Protein AF-K0ZVB3-F1 (afdb_monomer_lite)

Foldseek 3Di:
DDPVVLVVLVVVLVVVVVVLVVVLVVLVVVLVVLVVVLVVVLVVLCVVCVVPDCVVCVVVNVVSVVVNVVSVVVSVVSNVVSVVVNVVSVVVSVVVVVVVVD

Structure (mmCIF, N/CA/C/O backbone):
data_AF-K0ZVB3-F1
#
_entry.id   AF-K0ZVB3-F1
#
loop_
_atom_site.group_PDB
_atom_site.id
_atom_site.type_symbol
_atom_site.label_atom_id
_atom_site.label_alt_id
_atom_site.label_comp_id
_atom_site.label_asym_id
_atom_site.label_entity_id
_atom_site.label_seq_id
_atom_site.pdbx_PDB_ins_code
_atom_site.Cartn_x
_atom_site.Cartn_y
_atom_site.Cartn_z
_atom_site.occupancy
_atom_site.B_iso_or_equiv
_atom_site.auth_seq_id
_atom_site.auth_comp_id
_atom_site.auth_asym_id
_atom_site.auth_atom_id
_atom_site.pdbx_PDB_model_num
ATOM 1 N N . MET A 1 1 ? -20.282 -1.879 31.668 1.00 76.81 1 MET A N 1
ATOM 2 C CA . MET A 1 1 ? -20.400 -2.858 30.554 1.00 76.81 1 MET A CA 1
ATOM 3 C C . MET A 1 1 ? -20.395 -4.294 31.091 1.00 76.81 1 MET A C 1
ATOM 5 O O . MET A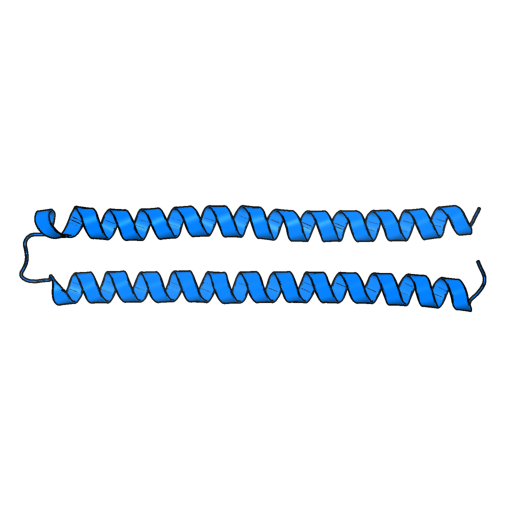 1 1 ? -19.672 -4.542 32.048 1.00 76.81 1 MET A O 1
ATOM 9 N N . ASP A 1 2 ? -21.158 -5.232 30.510 1.00 86.50 2 ASP A N 1
ATOM 10 C CA . ASP A 1 2 ? -21.022 -6.666 30.843 1.00 86.50 2 ASP A CA 1
ATOM 11 C C . ASP A 1 2 ? -19.695 -7.232 30.299 1.00 86.50 2 ASP A C 1
ATOM 13 O O . ASP A 1 2 ? -19.236 -6.840 29.223 1.00 86.50 2 ASP A O 1
ATOM 17 N N . LYS A 1 3 ? -19.091 -8.189 31.012 1.00 88.75 3 LYS A N 1
ATOM 18 C CA . LYS A 1 3 ? -17.799 -8.802 30.660 1.00 88.75 3 LYS A CA 1
ATOM 19 C C . LYS A 1 3 ? -17.807 -9.382 29.244 1.00 88.75 3 LYS A C 1
ATOM 21 O O . LYS A 1 3 ? -16.814 -9.291 28.527 1.00 88.75 3 LYS A O 1
ATOM 26 N N . LYS A 1 4 ? -18.935 -9.958 28.821 1.00 92.50 4 LYS A N 1
ATOM 27 C CA . LYS A 1 4 ? -19.082 -10.535 27.480 1.00 92.50 4 LYS A CA 1
ATOM 28 C C . LYS A 1 4 ? -19.105 -9.470 26.385 1.00 92.50 4 LYS A C 1
ATOM 30 O O . LYS A 1 4 ? -18.626 -9.723 25.284 1.00 92.50 4 LYS A O 1
ATOM 35 N N . GLU A 1 5 ? -19.675 -8.301 26.658 1.00 90.31 5 GLU A N 1
ATOM 36 C CA . GLU A 1 5 ? -19.675 -7.191 25.703 1.00 90.31 5 GLU A CA 1
ATOM 37 C C . GLU A 1 5 ? -18.297 -6.552 25.571 1.00 90.31 5 GLU A C 1
ATOM 39 O O . GLU A 1 5 ? -17.908 -6.206 24.458 1.00 90.31 5 GLU A O 1
ATOM 44 N N . LEU A 1 6 ? -17.562 -6.439 26.682 1.00 91.31 6 LEU A N 1
ATOM 45 C CA . LEU A 1 6 ? -16.198 -5.914 26.673 1.00 91.31 6 LEU A CA 1
ATOM 46 C C . LEU A 1 6 ? -15.282 -6.811 25.845 1.00 91.31 6 LEU A C 1
ATOM 48 O O . LEU A 1 6 ? -14.622 -6.326 24.933 1.00 91.31 6 LEU A O 1
ATOM 52 N N . GLN A 1 7 ? -15.351 -8.125 26.074 1.00 94.25 7 GLN A N 1
ATOM 53 C CA . GLN A 1 7 ? -14.573 -9.090 25.302 1.00 94.25 7 GLN A CA 1
ATOM 54 C C . GLN A 1 7 ? -14.863 -8.992 23.800 1.00 94.25 7 GLN A C 1
ATOM 56 O O . GLN A 1 7 ? -13.943 -8.969 22.995 1.00 94.25 7 GLN A O 1
ATOM 61 N N . LYS A 1 8 ? -16.139 -8.880 23.400 1.00 95.06 8 LYS A N 1
ATOM 62 C CA . LYS A 1 8 ? -16.494 -8.727 21.978 1.00 95.06 8 LYS A CA 1
ATOM 63 C C . LYS A 1 8 ? -15.915 -7.455 21.365 1.00 95.06 8 LYS A C 1
ATOM 65 O O . LYS A 1 8 ? -15.510 -7.478 20.206 1.00 95.06 8 LYS A O 1
ATOM 70 N N . LEU A 1 9 ? -15.918 -6.356 22.118 1.00 95.06 9 LEU A N 1
ATOM 71 C CA . LEU A 1 9 ? -15.371 -5.084 21.663 1.00 95.06 9 LEU A CA 1
ATOM 72 C C . LEU A 1 9 ? -13.851 -5.177 21.469 1.00 95.06 9 LEU A C 1
ATOM 74 O O . LEU A 1 9 ? -13.342 -4.727 20.446 1.00 95.06 9 LEU A O 1
ATOM 78 N N . GLU A 1 10 ? -13.146 -5.792 22.419 1.00 95.75 10 GLU A N 1
ATOM 79 C CA . GLU A 1 10 ? -11.705 -6.055 22.333 1.00 95.75 10 GLU A CA 1
ATOM 80 C C . GLU A 1 10 ? -11.365 -7.002 21.176 1.00 95.75 10 GLU A C 1
ATOM 82 O O . GLU A 1 10 ? -10.431 -6.746 20.417 1.00 95.75 10 GLU A O 1
ATOM 87 N N . ASP A 1 11 ? -12.139 -8.071 20.988 1.00 97.69 11 ASP A N 1
ATOM 88 C CA . ASP A 1 11 ? -11.934 -9.033 19.904 1.00 97.69 11 ASP A CA 1
ATOM 89 C C . ASP A 1 11 ? -12.112 -8.379 18.524 1.00 97.69 11 ASP A C 1
ATOM 91 O O . ASP A 1 11 ? -11.314 -8.623 17.613 1.00 97.69 11 ASP A O 1
ATOM 95 N N . GLU A 1 12 ? -13.138 -7.534 18.364 1.00 97.31 12 GLU A N 1
ATOM 96 C CA . GLU A 1 12 ? -13.374 -6.766 17.136 1.00 97.31 12 GLU A CA 1
ATOM 97 C C . GLU A 1 12 ? -12.227 -5.786 16.868 1.00 97.31 12 GLU A C 1
ATOM 99 O O . GLU A 1 12 ? -11.707 -5.742 15.752 1.00 97.31 12 GLU A O 1
ATOM 104 N N . HIS A 1 13 ? -11.807 -5.041 17.892 1.00 97.81 13 HIS A N 1
ATOM 105 C CA . HIS A 1 13 ? -10.707 -4.089 17.800 1.00 97.81 13 HIS A CA 1
ATOM 106 C C . HIS A 1 13 ? -9.399 -4.776 17.382 1.00 97.81 13 HIS A C 1
ATOM 108 O O . HIS A 1 13 ? -8.787 -4.421 16.375 1.00 97.81 13 HIS A O 1
ATOM 114 N N . ASN A 1 14 ? -9.031 -5.849 18.085 1.00 98.12 14 ASN A N 1
ATOM 115 C CA . ASN A 1 14 ? -7.837 -6.637 17.790 1.00 98.12 14 ASN A CA 1
ATOM 116 C C . ASN A 1 14 ? -7.882 -7.255 16.391 1.00 98.12 14 ASN A C 1
ATOM 118 O O . ASN A 1 14 ? -6.856 -7.367 15.723 1.00 98.12 14 ASN A O 1
ATOM 122 N N . ARG A 1 15 ? -9.065 -7.677 15.928 1.00 98.31 15 ARG A N 1
ATOM 123 C CA . ARG A 1 15 ? -9.229 -8.165 14.557 1.00 98.31 15 ARG A CA 1
ATOM 124 C C . ARG A 1 15 ? -8.923 -7.065 13.542 1.00 98.31 15 ARG A C 1
ATOM 126 O O . ARG A 1 15 ? -8.137 -7.318 12.639 1.00 98.31 15 ARG A O 1
ATOM 133 N N . LYS A 1 16 ? -9.489 -5.869 13.706 1.00 98.19 16 LYS A N 1
ATOM 134 C CA . LYS A 1 16 ? -9.246 -4.749 12.785 1.00 98.19 16 LYS A CA 1
ATOM 135 C C . LYS A 1 16 ? -7.786 -4.314 12.769 1.00 98.19 16 LYS A C 1
ATOM 137 O O . LYS A 1 16 ? -7.257 -4.052 11.697 1.00 98.19 16 LYS A O 1
ATOM 142 N N . LEU A 1 17 ? -7.123 -4.284 13.928 1.00 98.31 17 LEU A N 1
ATOM 143 C CA . LEU A 1 17 ? -5.693 -3.977 13.991 1.00 98.31 17 LEU A CA 1
ATOM 144 C C . LEU A 1 17 ? -4.853 -4.997 13.215 1.00 98.31 17 LEU A C 1
ATOM 146 O O . LEU A 1 17 ? -3.991 -4.590 12.444 1.00 98.31 17 LEU A O 1
ATOM 150 N N . ARG A 1 18 ? -5.153 -6.297 13.342 1.00 98.25 18 ARG A N 1
ATOM 151 C CA . ARG A 1 18 ? -4.484 -7.347 12.552 1.00 98.25 18 ARG A CA 1
ATOM 152 C C . ARG A 1 18 ? -4.749 -7.222 11.054 1.00 98.25 18 ARG A C 1
ATOM 154 O O . ARG A 1 18 ? -3.854 -7.479 10.258 1.00 98.25 18 ARG A O 1
ATOM 161 N N . ASP A 1 19 ? -5.967 -6.857 10.663 1.00 98.31 19 ASP A N 1
ATOM 162 C CA . ASP A 1 19 ? -6.305 -6.659 9.251 1.00 98.31 19 ASP A CA 1
ATOM 163 C C . ASP A 1 19 ? -5.529 -5.457 8.667 1.00 98.31 19 ASP A C 1
ATOM 165 O O . ASP A 1 19 ? -5.020 -5.540 7.552 1.00 98.31 19 ASP A O 1
ATOM 169 N N . LEU A 1 20 ? -5.360 -4.374 9.440 1.00 98.25 20 LEU A N 1
ATOM 170 C CA . LEU A 1 20 ? -4.541 -3.216 9.054 1.00 98.25 20 LEU A CA 1
ATOM 171 C C . LEU A 1 20 ? -3.037 -3.525 9.022 1.00 98.25 20 LEU A C 1
ATOM 173 O O . LEU A 1 20 ? -2.339 -3.018 8.155 1.00 98.25 20 LEU A O 1
ATOM 177 N N . GLU A 1 21 ? -2.533 -4.329 9.958 1.00 98.00 21 GLU A N 1
ATOM 178 C CA . GLU A 1 21 ? -1.135 -4.786 9.978 1.00 98.00 21 GLU A CA 1
ATOM 179 C C . GLU A 1 21 ? -0.804 -5.640 8.749 1.00 98.00 21 GLU A C 1
ATOM 181 O O . GLU A 1 21 ? 0.219 -5.432 8.106 1.00 98.00 21 GLU A O 1
ATOM 186 N N . ARG A 1 22 ? -1.702 -6.557 8.368 1.00 98.12 22 ARG A N 1
ATOM 187 C CA . ARG A 1 22 ? -1.548 -7.335 7.130 1.00 98.12 22 ARG A CA 1
ATOM 188 C C . ARG A 1 22 ? -1.532 -6.445 5.898 1.00 98.12 22 ARG A C 1
ATOM 190 O O . ARG A 1 22 ? -0.695 -6.641 5.034 1.00 98.12 22 ARG A O 1
ATOM 197 N N . LEU A 1 23 ? -2.427 -5.460 5.840 1.00 97.69 23 LEU A N 1
ATOM 198 C CA . LEU A 1 23 ? -2.470 -4.522 4.723 1.00 97.69 23 LEU A CA 1
ATOM 199 C C . LEU A 1 23 ? -1.183 -3.688 4.614 1.00 97.69 23 LEU A C 1
ATOM 201 O O . LEU A 1 23 ? -0.729 -3.440 3.505 1.00 97.69 23 LEU A O 1
ATOM 205 N N . GLU A 1 24 ? -0.600 -3.261 5.737 1.00 97.88 24 GLU A N 1
ATOM 206 C CA . GLU A 1 24 ? 0.716 -2.601 5.757 1.00 97.88 24 GLU A CA 1
ATOM 207 C C . GLU A 1 24 ? 1.808 -3.526 5.207 1.00 97.88 24 GLU A C 1
ATOM 209 O O . GLU A 1 24 ? 2.522 -3.135 4.290 1.00 97.88 24 GLU A O 1
ATOM 214 N N . MET A 1 25 ? 1.871 -4.772 5.684 1.00 97.88 25 MET A N 1
ATOM 215 C CA . MET A 1 25 ? 2.846 -5.758 5.207 1.00 97.88 25 MET A CA 1
ATOM 216 C C . MET A 1 25 ? 2.709 -6.036 3.702 1.00 97.88 25 MET A C 1
ATOM 218 O O . MET A 1 25 ? 3.707 -6.033 2.991 1.00 97.88 25 MET A O 1
ATOM 222 N N . ASP A 1 26 ? 1.482 -6.223 3.208 1.00 97.69 26 ASP A N 1
ATOM 223 C CA . ASP A 1 26 ? 1.220 -6.457 1.784 1.00 97.69 26 ASP A CA 1
ATOM 224 C C . ASP A 1 26 ? 1.655 -5.248 0.929 1.00 97.69 26 ASP A C 1
ATOM 226 O O . ASP A 1 26 ? 2.226 -5.417 -0.148 1.00 97.69 26 ASP A O 1
ATOM 230 N N . LEU A 1 27 ? 1.417 -4.019 1.410 1.00 97.44 27 LEU A N 1
ATOM 231 C CA . LEU A 1 27 ? 1.855 -2.796 0.728 1.00 97.44 27 LEU A CA 1
ATOM 232 C C . LEU A 1 27 ? 3.380 -2.682 0.677 1.00 97.44 27 LEU A C 1
ATOM 234 O O . LEU A 1 27 ? 3.914 -2.296 -0.362 1.00 97.44 27 LEU A O 1
ATOM 238 N N . ASP A 1 28 ? 4.066 -3.000 1.774 1.00 97.94 28 ASP A N 1
ATOM 239 C CA . ASP A 1 28 ? 5.528 -2.962 1.855 1.00 97.94 28 ASP A CA 1
ATOM 240 C C . ASP A 1 28 ? 6.164 -4.021 0.946 1.00 97.94 28 ASP A C 1
ATOM 242 O O . ASP A 1 28 ? 7.108 -3.728 0.203 1.00 97.94 28 ASP A O 1
ATOM 246 N N . ASP A 1 29 ? 5.618 -5.238 0.949 1.00 97.88 29 ASP A N 1
ATOM 247 C CA . ASP A 1 29 ? 6.077 -6.338 0.103 1.00 97.88 29 ASP A CA 1
ATOM 248 C C . ASP A 1 29 ? 5.935 -5.993 -1.385 1.00 97.88 29 ASP A C 1
ATOM 250 O O . ASP A 1 29 ? 6.898 -6.127 -2.154 1.00 97.88 29 ASP A O 1
ATOM 254 N N . ASP A 1 30 ? 4.763 -5.498 -1.793 1.00 96.44 30 ASP A N 1
ATOM 255 C CA . ASP A 1 30 ? 4.524 -5.040 -3.162 1.00 96.44 30 ASP A CA 1
ATOM 256 C C . ASP A 1 30 ? 5.459 -3.881 -3.527 1.00 96.44 30 ASP A C 1
ATOM 258 O O . ASP A 1 30 ? 6.037 -3.871 -4.620 1.00 96.44 30 ASP A O 1
ATOM 262 N N . PHE A 1 31 ? 5.671 -2.942 -2.600 1.00 97.56 31 PHE A N 1
ATOM 263 C CA . PHE A 1 31 ? 6.520 -1.781 -2.826 1.00 97.56 31 PHE A CA 1
ATOM 264 C C . PHE A 1 31 ? 7.975 -2.155 -3.095 1.00 97.56 31 PHE A C 1
ATOM 266 O O . PHE A 1 31 ? 8.590 -1.710 -4.075 1.00 97.56 31 PHE A O 1
ATOM 273 N N . HIS A 1 32 ? 8.529 -3.003 -2.232 1.00 96.62 32 HIS A N 1
ATOM 274 C CA . HIS A 1 32 ? 9.897 -3.478 -2.360 1.00 96.62 32 HIS A CA 1
ATOM 275 C C . HIS A 1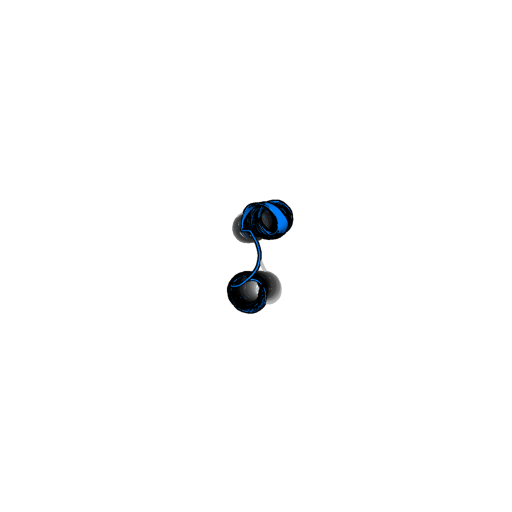 32 ? 10.076 -4.356 -3.591 1.00 96.62 32 HIS A C 1
ATOM 277 O O . HIS A 1 32 ? 11.098 -4.256 -4.278 1.00 96.62 32 HIS A O 1
ATOM 283 N N . LYS A 1 33 ? 9.084 -5.195 -3.906 1.00 97.19 33 LYS A N 1
ATOM 284 C CA . LYS A 1 33 ? 9.107 -6.014 -5.115 1.00 97.19 33 LYS A CA 1
ATOM 285 C C . LYS A 1 33 ? 9.127 -5.147 -6.371 1.00 97.19 33 LYS A C 1
ATOM 287 O O . LYS A 1 33 ? 10.004 -5.355 -7.205 1.00 97.19 33 LYS A O 1
ATOM 292 N N . PHE A 1 34 ? 8.218 -4.179 -6.481 1.00 96.38 34 PHE A N 1
ATOM 293 C CA . PHE A 1 34 ? 8.128 -3.292 -7.640 1.00 96.38 34 PHE A CA 1
ATOM 294 C C . PHE A 1 34 ? 9.410 -2.477 -7.836 1.00 96.38 34 PHE A C 1
ATOM 296 O O . PHE A 1 34 ? 9.930 -2.408 -8.950 1.00 96.38 34 PHE A O 1
ATOM 303 N N . SER A 1 35 ? 9.952 -1.909 -6.754 1.00 95.75 35 SER A N 1
ATOM 304 C CA . SER A 1 35 ? 11.186 -1.116 -6.817 1.00 95.75 35 SER A CA 1
ATOM 305 C C . SER A 1 35 ? 12.358 -1.963 -7.319 1.00 95.75 35 SER A C 1
ATOM 307 O O . SER A 1 35 ? 13.006 -1.606 -8.296 1.00 95.75 35 SER A O 1
ATOM 309 N N . ARG A 1 36 ? 12.552 -3.157 -6.744 1.00 96.75 36 ARG A N 1
ATOM 310 C CA . ARG A 1 36 ? 13.618 -4.079 -7.161 1.00 96.75 36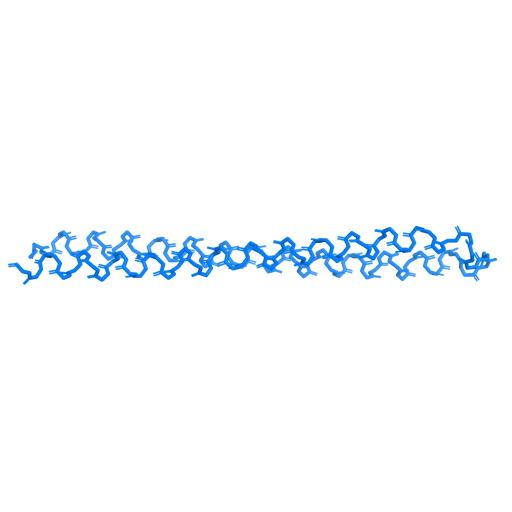 ARG A CA 1
ATOM 311 C C . ARG A 1 36 ? 13.462 -4.559 -8.606 1.00 96.75 36 ARG A C 1
ATOM 313 O O . ARG A 1 36 ? 14.448 -4.685 -9.323 1.00 96.75 36 ARG A O 1
ATOM 320 N N . GLU A 1 37 ? 12.244 -4.893 -9.030 1.00 96.50 37 GLU A N 1
ATOM 321 C CA . GLU A 1 37 ? 11.987 -5.321 -10.412 1.00 96.50 37 GLU A CA 1
ATOM 322 C C . GLU A 1 37 ? 12.249 -4.189 -11.412 1.00 96.50 37 GLU A C 1
ATOM 324 O O . GLU A 1 37 ? 12.773 -4.445 -12.496 1.00 96.50 37 GLU A O 1
ATOM 329 N N . THR A 1 38 ? 11.957 -2.946 -11.025 1.00 96.06 38 THR A N 1
ATOM 330 C CA . THR A 1 38 ? 12.256 -1.757 -11.830 1.00 96.06 38 THR A CA 1
ATOM 331 C C . THR A 1 38 ? 13.761 -1.515 -11.946 1.00 96.06 38 THR A C 1
ATOM 333 O O . THR A 1 38 ? 14.251 -1.312 -13.056 1.00 96.06 38 THR A O 1
ATOM 336 N N . ASP A 1 39 ? 14.509 -1.630 -10.846 1.00 94.50 39 ASP A N 1
ATOM 337 C CA . ASP A 1 39 ? 15.974 -1.514 -10.860 1.00 94.50 39 ASP A CA 1
ATOM 338 C C . ASP A 1 39 ? 16.605 -2.562 -11.789 1.00 94.50 39 ASP A C 1
ATOM 340 O O . ASP A 1 39 ? 17.397 -2.232 -12.673 1.00 94.50 39 ASP A O 1
ATOM 344 N N . HIS A 1 40 ? 16.185 -3.827 -11.668 1.00 95.56 40 HIS A N 1
ATOM 345 C CA . HIS A 1 40 ? 16.655 -4.894 -12.556 1.00 95.56 40 HIS A CA 1
ATOM 346 C C . HIS A 1 40 ? 16.318 -4.627 -14.029 1.00 95.56 40 HIS A C 1
ATOM 348 O O . HIS A 1 40 ? 17.113 -4.948 -14.915 1.00 95.56 40 HIS A O 1
ATOM 354 N N . LEU A 1 41 ? 15.141 -4.061 -14.315 1.00 94.69 41 LEU A N 1
ATOM 355 C CA . LEU A 1 41 ? 14.748 -3.703 -15.675 1.00 94.69 41 LEU A CA 1
ATOM 356 C C . LEU A 1 41 ? 15.659 -2.609 -16.245 1.00 94.69 41 LEU A C 1
ATOM 358 O O . LEU A 1 41 ? 16.112 -2.730 -17.384 1.00 94.69 41 LEU A O 1
ATOM 362 N N . LEU A 1 42 ? 15.954 -1.569 -15.462 1.00 92.88 42 LEU A N 1
ATOM 363 C CA . LEU A 1 42 ? 16.848 -0.481 -15.864 1.00 92.88 42 LEU A CA 1
ATOM 364 C C . LEU A 1 42 ? 18.278 -0.979 -16.115 1.00 92.88 42 LEU A C 1
ATOM 366 O O . LEU A 1 42 ? 18.900 -0.593 -17.110 1.00 92.88 42 LEU A O 1
ATOM 370 N N . GLU A 1 43 ? 18.783 -1.882 -15.275 1.00 91.69 43 GLU A N 1
ATOM 371 C CA . GLU A 1 43 ? 20.079 -2.537 -15.483 1.00 91.69 43 GLU A CA 1
ATOM 372 C C . GLU A 1 43 ? 20.095 -3.377 -16.768 1.00 91.69 43 GLU A C 1
ATOM 374 O O . GLU A 1 43 ? 21.014 -3.260 -17.585 1.00 91.69 43 GLU A O 1
ATOM 379 N N . ALA A 1 44 ? 19.061 -4.197 -16.983 1.00 92.12 44 ALA A N 1
ATOM 380 C CA . ALA A 1 44 ? 18.944 -5.043 -18.167 1.00 92.12 44 ALA A CA 1
ATOM 381 C C . ALA A 1 44 ? 18.855 -4.215 -19.457 1.00 92.12 44 ALA A C 1
ATOM 383 O O . ALA A 1 44 ? 19.515 -4.549 -20.443 1.00 92.12 44 ALA A O 1
ATOM 384 N N . LEU A 1 45 ? 18.089 -3.120 -19.444 1.00 90.38 45 LEU A N 1
ATOM 385 C CA . LEU A 1 45 ? 18.001 -2.180 -20.561 1.00 90.38 45 LEU A CA 1
ATOM 386 C C . LEU A 1 45 ? 19.350 -1.520 -20.832 1.00 90.38 45 LEU A C 1
ATOM 388 O O . LEU A 1 45 ? 19.822 -1.546 -21.966 1.00 90.38 45 LEU A O 1
ATOM 392 N N . SER A 1 46 ? 20.011 -1.007 -19.794 1.00 87.31 46 SER A N 1
ATOM 393 C CA . SER A 1 46 ? 21.337 -0.393 -19.915 1.00 87.31 46 SER A CA 1
ATOM 394 C C . SER A 1 46 ? 22.357 -1.358 -20.527 1.00 87.31 46 SER A C 1
ATOM 396 O O . SER A 1 46 ? 23.146 -0.971 -21.388 1.00 87.31 46 SER A O 1
ATOM 398 N N . TYR A 1 47 ? 22.314 -2.635 -20.135 1.00 90.38 47 TYR A N 1
ATOM 399 C CA . TYR A 1 47 ? 23.180 -3.668 -20.697 1.00 90.38 47 TYR A CA 1
ATOM 400 C C . TYR A 1 47 ? 22.835 -4.011 -22.152 1.00 90.38 47 TYR A C 1
ATOM 402 O O . TYR A 1 47 ? 23.732 -4.068 -22.997 1.00 90.38 47 TYR A O 1
ATOM 410 N N . ALA A 1 48 ? 21.556 -4.250 -22.454 1.00 90.56 48 ALA A N 1
ATOM 411 C CA . ALA A 1 48 ? 21.094 -4.613 -23.796 1.00 90.56 48 ALA A CA 1
ATOM 412 C C . ALA A 1 48 ? 21.378 -3.506 -24.819 1.00 90.56 48 ALA A C 1
ATOM 414 O O . ALA A 1 48 ? 21.663 -3.777 -25.984 1.00 90.56 48 ALA A O 1
ATOM 415 N N . CYS A 1 49 ? 21.349 -2.262 -24.356 1.00 89.75 49 CYS A N 1
ATOM 416 C CA . CYS A 1 49 ? 21.529 -1.073 -25.162 1.00 89.75 49 CYS A CA 1
ATOM 417 C C . CYS A 1 49 ? 22.938 -0.465 -25.086 1.00 89.75 49 CYS A C 1
ATOM 419 O O . CYS A 1 49 ? 23.148 0.638 -25.584 1.00 89.75 49 CYS A O 1
ATOM 421 N N . ARG A 1 50 ? 23.920 -1.164 -24.506 1.00 87.12 50 ARG A N 1
ATOM 422 C CA . ARG A 1 50 ? 25.288 -0.643 -24.305 1.00 87.12 50 ARG A CA 1
ATOM 423 C C . ARG A 1 50 ? 25.986 -0.144 -25.580 1.00 87.12 50 ARG A C 1
ATOM 425 O O . ARG A 1 50 ? 26.864 0.705 -25.500 1.00 87.12 50 ARG A O 1
ATOM 432 N N . ASP A 1 51 ? 25.611 -0.705 -26.730 1.00 91.38 51 ASP A N 1
ATOM 433 C CA . ASP A 1 51 ? 26.192 -0.405 -28.045 1.00 91.38 51 ASP A CA 1
ATOM 434 C C . ASP A 1 51 ? 25.342 0.611 -28.840 1.00 91.38 51 ASP A C 1
ATOM 436 O O . ASP A 1 51 ? 25.670 0.967 -29.970 1.00 91.38 51 ASP A O 1
ATOM 440 N N . SER A 1 52 ? 24.227 1.065 -28.264 1.00 84.69 52 SER A N 1
ATOM 441 C CA . SER A 1 52 ? 23.309 2.050 -28.840 1.00 84.69 52 SER A CA 1
ATOM 442 C C . SER A 1 52 ? 23.598 3.454 -28.300 1.00 84.69 52 SER A C 1
ATOM 444 O O . SER A 1 52 ? 24.207 3.626 -27.243 1.00 84.69 52 SER A O 1
ATOM 446 N N . SER A 1 53 ? 23.153 4.488 -29.016 1.00 86.69 53 SER A N 1
ATOM 447 C CA . SER A 1 53 ? 23.312 5.865 -28.542 1.00 86.69 53 SER A CA 1
ATOM 448 C C . SER A 1 53 ? 22.402 6.113 -27.343 1.00 86.69 53 SER A C 1
ATOM 450 O O . SER A 1 53 ? 21.194 5.926 -27.444 1.00 86.69 53 SER A O 1
ATOM 452 N N . PHE A 1 54 ? 22.945 6.621 -26.233 1.00 82.56 54 PHE A N 1
ATOM 453 C CA . PHE A 1 54 ? 22.149 6.962 -25.046 1.00 82.56 54 PHE A CA 1
ATOM 454 C C . PHE A 1 54 ? 20.929 7.841 -25.377 1.00 82.56 54 PHE A C 1
ATOM 456 O O . PHE A 1 54 ? 19.859 7.645 -24.808 1.00 82.56 54 PHE A O 1
ATOM 463 N N . ALA A 1 55 ? 21.054 8.751 -26.351 1.00 87.19 55 ALA A N 1
ATOM 464 C CA . ALA A 1 55 ? 19.964 9.625 -26.786 1.00 87.19 55 ALA A CA 1
ATOM 465 C C . ALA A 1 55 ? 18.739 8.867 -27.339 1.00 87.19 55 ALA A C 1
ATOM 467 O O . ALA A 1 55 ? 17.627 9.382 -27.275 1.00 87.19 55 ALA A O 1
ATOM 468 N N . GLU A 1 56 ? 18.922 7.656 -27.870 1.00 87.81 56 GLU A N 1
ATOM 469 C CA . GLU A 1 56 ? 17.833 6.836 -28.418 1.00 87.81 56 GLU A CA 1
ATOM 470 C C . GLU A 1 56 ? 17.041 6.113 -27.321 1.00 87.81 56 GLU A C 1
ATOM 472 O O . GLU A 1 56 ? 15.856 5.837 -27.496 1.00 87.81 56 GLU A O 1
ATOM 477 N N . ILE A 1 57 ? 17.676 5.823 -26.181 1.00 87.69 57 ILE A N 1
ATOM 478 C CA . ILE A 1 57 ? 17.087 5.013 -25.097 1.00 87.69 57 ILE A CA 1
ATOM 479 C C . ILE A 1 57 ? 16.629 5.867 -23.920 1.00 87.69 57 ILE A C 1
ATOM 481 O O . ILE A 1 57 ? 15.719 5.479 -23.188 1.00 87.69 57 ILE A O 1
ATOM 485 N N . GLN A 1 58 ? 17.216 7.053 -23.772 1.00 90.19 58 GLN A N 1
ATOM 486 C CA . GLN A 1 58 ? 16.903 8.016 -22.725 1.00 90.19 58 GLN A CA 1
ATOM 487 C C . GLN A 1 58 ? 15.390 8.247 -22.515 1.00 90.19 58 GLN A C 1
ATOM 489 O O . GLN A 1 58 ? 14.976 8.240 -21.356 1.00 90.19 58 GLN A O 1
ATOM 494 N N . PRO A 1 59 ? 14.536 8.395 -23.554 1.00 92.25 59 PRO A N 1
ATOM 495 C CA . PRO A 1 59 ? 13.099 8.590 -23.339 1.00 92.25 59 PRO A CA 1
ATOM 496 C C . PRO A 1 59 ? 12.428 7.433 -22.586 1.00 92.25 59 PRO A C 1
ATOM 498 O O . PRO A 1 59 ? 11.577 7.673 -21.735 1.00 92.25 59 PRO A O 1
ATOM 501 N N . TYR A 1 60 ? 12.836 6.192 -22.861 1.00 90.25 60 TYR A N 1
ATOM 502 C CA . TYR A 1 60 ? 12.275 5.001 -22.220 1.00 90.25 60 TYR A CA 1
ATOM 503 C C . TYR A 1 60 ? 12.774 4.835 -20.784 1.00 90.25 60 TYR A C 1
ATOM 505 O O . TYR A 1 60 ? 12.004 4.448 -19.910 1.00 90.25 60 TYR A O 1
ATOM 513 N N . ILE A 1 61 ? 14.044 5.171 -20.522 1.00 91.44 61 ILE A N 1
ATOM 514 C CA . ILE A 1 61 ? 14.587 5.208 -19.155 1.00 91.44 61 ILE A CA 1
ATOM 515 C C . ILE A 1 61 ? 13.791 6.208 -18.313 1.00 91.44 61 ILE A C 1
ATOM 517 O O . ILE A 1 61 ? 13.298 5.847 -17.249 1.00 91.44 61 ILE A O 1
ATOM 521 N N . PHE A 1 62 ? 13.572 7.421 -18.830 1.00 93.44 62 PHE A N 1
ATOM 522 C CA . PHE A 1 62 ? 12.782 8.433 -18.130 1.00 93.44 62 PHE A CA 1
ATOM 523 C C . PHE A 1 62 ? 11.331 8.010 -17.902 1.00 93.44 62 PHE A C 1
ATOM 525 O O . PHE A 1 62 ? 10.757 8.334 -16.868 1.00 93.44 62 PHE A O 1
ATOM 532 N N . GLU A 1 63 ? 10.706 7.297 -18.838 1.00 94.69 63 GLU A N 1
ATOM 533 C CA . GLU A 1 63 ? 9.356 6.766 -18.629 1.00 94.69 63 GLU A CA 1
ATOM 534 C C . GLU A 1 63 ? 9.314 5.758 -17.469 1.00 94.69 63 GLU A C 1
ATOM 536 O O . GLU A 1 63 ? 8.413 5.818 -16.631 1.00 94.69 63 GLU A O 1
ATOM 541 N N . ILE A 1 64 ? 10.308 4.872 -17.380 1.00 95.00 64 ILE A N 1
ATOM 542 C CA . ILE A 1 64 ? 10.420 3.890 -16.296 1.00 95.00 64 ILE A CA 1
ATOM 543 C C . ILE A 1 64 ? 10.665 4.583 -14.950 1.00 95.00 64 ILE A C 1
ATOM 545 O O . ILE A 1 64 ? 9.977 4.274 -13.978 1.00 95.00 64 ILE A O 1
ATOM 549 N N . GLU A 1 65 ? 11.582 5.550 -14.898 1.00 94.00 65 GLU A N 1
ATOM 550 C CA . GLU A 1 65 ? 11.865 6.336 -13.689 1.00 94.00 65 GLU A CA 1
ATOM 551 C C . GLU A 1 65 ? 10.630 7.126 -13.226 1.00 94.00 65 GLU A C 1
ATOM 553 O O . GLU A 1 65 ? 10.252 7.058 -12.058 1.00 94.00 65 GLU A O 1
ATOM 558 N N . ASN A 1 66 ? 9.916 7.784 -14.146 1.00 96.38 66 ASN A N 1
ATOM 559 C CA . ASN A 1 66 ? 8.669 8.485 -13.823 1.00 96.38 66 ASN A CA 1
ATOM 560 C C . ASN A 1 66 ? 7.598 7.532 -13.270 1.00 96.38 66 ASN A C 1
ATOM 562 O O . ASN A 1 66 ? 6.844 7.891 -12.364 1.00 96.38 66 ASN A O 1
ATOM 566 N N . ASN A 1 67 ? 7.499 6.317 -13.812 1.00 95.56 67 ASN A N 1
ATOM 567 C CA . ASN A 1 67 ? 6.567 5.311 -13.307 1.00 95.56 67 ASN A CA 1
ATOM 568 C C . ASN A 1 67 ? 6.941 4.845 -11.895 1.00 95.56 67 ASN A C 1
ATOM 570 O O . ASN A 1 67 ? 6.044 4.672 -11.066 1.00 95.56 67 ASN A O 1
ATOM 574 N N . LEU A 1 68 ? 8.236 4.692 -11.607 1.00 96.19 68 LEU A N 1
ATOM 575 C CA . LEU A 1 68 ? 8.731 4.380 -10.268 1.00 96.19 68 LEU A CA 1
ATOM 576 C C . LEU A 1 68 ? 8.375 5.480 -9.267 1.00 96.19 68 LEU A C 1
ATOM 578 O O . LEU A 1 68 ? 7.780 5.187 -8.230 1.00 96.19 68 LEU A O 1
ATOM 582 N N . ASP A 1 69 ? 8.631 6.736 -9.623 1.00 96.81 69 ASP A N 1
ATOM 583 C CA . ASP A 1 69 ? 8.299 7.891 -8.788 1.00 96.81 69 ASP A CA 1
ATOM 584 C C . ASP A 1 69 ? 6.791 7.977 -8.514 1.00 96.81 69 ASP A C 1
ATOM 586 O O . ASP A 1 69 ? 6.362 8.149 -7.369 1.00 96.81 69 ASP A O 1
ATOM 590 N N . ASN A 1 70 ? 5.959 7.799 -9.545 1.00 96.94 70 ASN A N 1
ATOM 591 C CA . ASN A 1 70 ? 4.502 7.776 -9.397 1.00 96.94 70 ASN A CA 1
ATOM 592 C C . ASN A 1 70 ? 4.044 6.663 -8.450 1.00 96.94 70 ASN A C 1
ATOM 594 O O . ASN A 1 70 ? 3.167 6.872 -7.604 1.00 96.94 70 ASN A O 1
ATOM 598 N N . TYR A 1 71 ? 4.638 5.479 -8.575 1.00 96.88 71 TYR A N 1
ATOM 599 C CA . TYR A 1 71 ? 4.328 4.353 -7.711 1.00 96.88 71 TYR A CA 1
ATOM 600 C C . TYR A 1 71 ? 4.781 4.601 -6.261 1.00 96.88 71 TYR A C 1
ATOM 602 O O . TYR A 1 71 ? 4.031 4.299 -5.331 1.00 96.88 71 TYR A O 1
ATOM 610 N N . HIS A 1 72 ? 5.934 5.243 -6.045 1.00 97.31 72 HIS A N 1
ATOM 611 C CA . HIS A 1 72 ? 6.391 5.665 -4.714 1.00 97.31 72 HIS A CA 1
ATOM 612 C C . HIS A 1 72 ? 5.426 6.653 -4.055 1.00 97.31 72 HIS A C 1
ATOM 614 O O . HIS A 1 72 ? 5.091 6.492 -2.879 1.00 97.31 72 HIS A O 1
ATOM 620 N N . GLN A 1 73 ? 4.917 7.637 -4.803 1.00 97.81 73 GLN A N 1
ATOM 621 C CA . GLN A 1 73 ? 3.902 8.563 -4.287 1.00 97.81 73 GLN A CA 1
ATOM 622 C C . GLN A 1 73 ? 2.594 7.842 -3.938 1.00 97.81 73 GLN A C 1
ATOM 624 O O . GLN A 1 73 ? 1.986 8.119 -2.900 1.00 97.81 73 GLN A O 1
ATOM 629 N N . LEU A 1 74 ? 2.169 6.889 -4.773 1.00 97.06 74 LEU A N 1
ATOM 630 C CA . LEU A 1 74 ? 0.976 6.089 -4.509 1.00 97.06 74 LEU A CA 1
ATOM 631 C C . LEU A 1 74 ? 1.133 5.241 -3.241 1.00 97.06 74 LEU A C 1
ATOM 633 O O . LEU A 1 74 ? 0.218 5.220 -2.416 1.00 97.06 74 LEU A O 1
ATOM 637 N N . TYR A 1 75 ? 2.273 4.566 -3.073 1.00 97.94 75 TYR A N 1
ATOM 638 C CA . TYR A 1 75 ? 2.589 3.814 -1.859 1.00 97.94 75 TYR A CA 1
ATOM 639 C C . TYR A 1 75 ? 2.543 4.725 -0.633 1.00 97.94 75 TYR A C 1
ATOM 641 O O . TYR A 1 75 ? 1.814 4.422 0.310 1.00 97.94 75 TYR A O 1
ATOM 649 N N . LYS A 1 76 ? 3.210 5.887 -0.685 1.00 97.88 76 LYS A N 1
ATOM 650 C CA . LYS A 1 76 ? 3.222 6.862 0.412 1.00 97.88 76 LYS A CA 1
ATOM 651 C C . LYS A 1 76 ? 1.809 7.277 0.835 1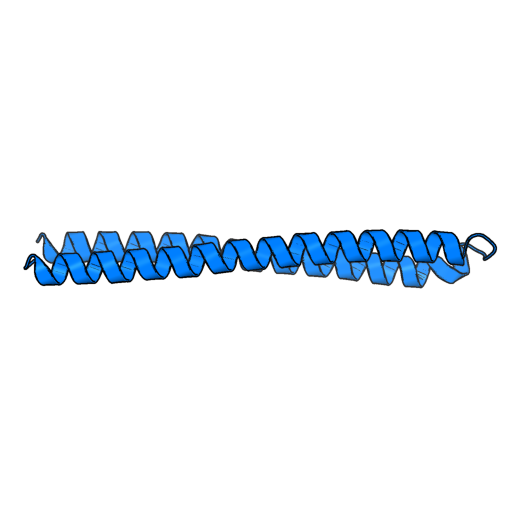.00 97.88 76 LYS A C 1
ATOM 653 O O . LYS A 1 76 ? 1.480 7.245 2.017 1.00 97.88 76 LYS A O 1
ATOM 658 N N . SER A 1 77 ? 0.947 7.598 -0.127 1.00 98.06 77 SER A N 1
ATOM 659 C CA . SER A 1 77 ? -0.449 7.933 0.169 1.00 98.06 77 SER A CA 1
ATOM 660 C C . SER A 1 77 ? -1.213 6.753 0.783 1.00 98.06 77 SER A C 1
ATOM 662 O O . SER A 1 77 ? -2.008 6.930 1.705 1.00 98.06 77 SER A O 1
ATOM 664 N N . ARG A 1 78 ? -0.984 5.527 0.297 1.00 97.56 78 ARG A N 1
ATOM 665 C CA . ARG A 1 78 ? -1.662 4.331 0.816 1.00 97.56 78 ARG A CA 1
ATOM 666 C C . ARG A 1 78 ? -1.226 3.982 2.233 1.00 97.56 78 ARG A C 1
ATOM 668 O O . ARG A 1 78 ? -2.099 3.688 3.046 1.00 97.56 78 ARG A O 1
ATOM 675 N N . ILE A 1 79 ? 0.067 4.044 2.542 1.00 98.12 79 ILE A N 1
ATOM 676 C CA . ILE A 1 79 ? 0.547 3.768 3.899 1.00 98.12 79 ILE A CA 1
ATOM 677 C C . ILE A 1 79 ? 0.050 4.832 4.885 1.00 98.12 79 ILE A C 1
ATOM 679 O O . ILE A 1 79 ? -0.422 4.484 5.965 1.00 98.12 79 ILE A O 1
ATOM 683 N N . GLU A 1 80 ? 0.017 6.109 4.488 1.00 98.25 80 GLU A N 1
ATOM 684 C CA . GLU A 1 80 ? -0.585 7.184 5.292 1.00 98.25 80 GLU A CA 1
ATOM 685 C C . GLU A 1 80 ? -2.059 6.889 5.624 1.00 98.25 80 GLU A C 1
ATOM 687 O O . GLU A 1 80 ? -2.460 6.994 6.785 1.00 98.25 80 GLU A O 1
ATOM 692 N N . ASN A 1 81 ? -2.846 6.408 4.653 1.00 98.12 81 ASN A N 1
ATOM 693 C CA . ASN A 1 81 ? -4.236 6.003 4.889 1.00 98.12 81 ASN A CA 1
ATOM 694 C C . ASN A 1 81 ? -4.358 4.841 5.893 1.00 98.12 81 ASN A C 1
ATOM 696 O O . ASN A 1 81 ? -5.285 4.825 6.706 1.00 98.12 81 ASN A O 1
ATOM 700 N N . VAL A 1 82 ? -3.444 3.862 5.860 1.00 98.25 82 VAL A N 1
ATOM 701 C CA . VAL A 1 82 ? -3.430 2.741 6.821 1.00 98.25 82 VAL A CA 1
ATOM 702 C C . VAL A 1 82 ? -3.113 3.238 8.231 1.00 98.25 82 VAL A C 1
ATOM 704 O O . VAL A 1 82 ? -3.785 2.849 9.193 1.00 98.25 82 VAL A O 1
ATOM 707 N N . LEU A 1 83 ? -2.132 4.134 8.360 1.00 97.75 83 LEU A N 1
ATOM 708 C CA . LEU A 1 83 ? -1.763 4.745 9.637 1.00 97.75 83 LEU A CA 1
ATOM 709 C C . LEU A 1 83 ? -2.913 5.578 10.217 1.00 97.75 83 LEU A C 1
ATOM 711 O O . LEU A 1 83 ? -3.213 5.471 11.410 1.00 97.75 83 LEU A O 1
ATOM 715 N N . GLU A 1 84 ? -3.601 6.358 9.384 1.00 98.38 84 GLU A N 1
ATOM 716 C CA . GLU A 1 84 ? -4.772 7.125 9.806 1.00 98.38 84 GLU A CA 1
ATOM 717 C C . GLU A 1 84 ? -5.938 6.213 10.210 1.00 98.38 84 GLU A C 1
ATOM 719 O O . GLU A 1 84 ? -6.546 6.415 11.266 1.00 98.38 84 GLU A O 1
ATOM 724 N N . ALA A 1 85 ? -6.209 5.150 9.448 1.00 98.31 85 ALA A N 1
ATOM 725 C CA . ALA A 1 85 ? -7.231 4.165 9.798 1.00 98.31 85 ALA A CA 1
ATOM 726 C C . ALA A 1 85 ? -6.943 3.492 11.151 1.00 98.31 85 ALA A C 1
ATOM 728 O O . ALA A 1 85 ? -7.850 3.340 11.974 1.00 98.31 85 ALA A O 1
ATOM 729 N N . ARG A 1 86 ? -5.677 3.149 11.423 1.00 98.06 86 ARG A N 1
ATOM 730 C CA . ARG A 1 86 ? -5.230 2.610 12.717 1.00 98.06 86 ARG A CA 1
ATOM 731 C C . ARG A 1 86 ? -5.452 3.609 13.845 1.00 98.06 86 ARG A C 1
ATOM 733 O O . ARG A 1 86 ? -5.998 3.251 14.890 1.00 98.06 86 ARG A O 1
ATOM 740 N N . HIS A 1 87 ? -5.064 4.865 13.633 1.00 98.06 87 HIS A N 1
ATOM 741 C CA . HIS A 1 87 ? -5.282 5.929 14.607 1.00 98.06 87 HIS A CA 1
ATOM 742 C C . HIS A 1 87 ? -6.775 6.102 14.926 1.00 98.06 87 HIS A C 1
ATOM 744 O O . HIS A 1 87 ? -7.164 6.158 16.096 1.00 98.06 87 HIS A O 1
ATOM 750 N N . GLN A 1 88 ? -7.623 6.127 13.897 1.00 98.19 88 GLN A N 1
ATOM 751 C CA . GLN A 1 88 ? -9.062 6.290 14.055 1.00 98.19 88 GLN A CA 1
ATOM 752 C C . GLN A 1 88 ? -9.714 5.085 14.744 1.00 98.19 88 GLN A C 1
ATOM 754 O O . GLN A 1 88 ? -10.604 5.274 15.575 1.00 98.19 88 GLN A O 1
ATOM 759 N N . GLU A 1 89 ? -9.281 3.859 14.446 1.00 98.00 89 GLU A N 1
ATOM 760 C CA . GLU A 1 89 ? -9.762 2.656 15.130 1.00 98.00 89 GLU A CA 1
ATOM 761 C C . GLU A 1 89 ? -9.406 2.682 16.625 1.00 98.00 89 GLU A C 1
ATOM 763 O O . GLU A 1 89 ? -10.290 2.472 17.455 1.00 98.00 89 GLU A O 1
ATOM 768 N N . ASN A 1 90 ? -8.172 3.056 16.986 1.00 97.38 90 ASN A N 1
ATOM 769 C CA . ASN A 1 90 ? -7.765 3.229 18.387 1.00 97.38 90 ASN A CA 1
ATOM 770 C C . ASN A 1 90 ? -8.617 4.289 19.098 1.00 97.38 90 ASN A C 1
ATOM 772 O O . ASN A 1 90 ? -9.163 4.049 20.177 1.00 97.38 90 ASN A O 1
ATOM 776 N N . LYS A 1 91 ? -8.795 5.457 18.472 1.00 97.69 91 LYS A N 1
ATOM 777 C CA . LYS A 1 91 ? -9.628 6.538 19.015 1.00 97.69 91 LYS A CA 1
ATOM 778 C 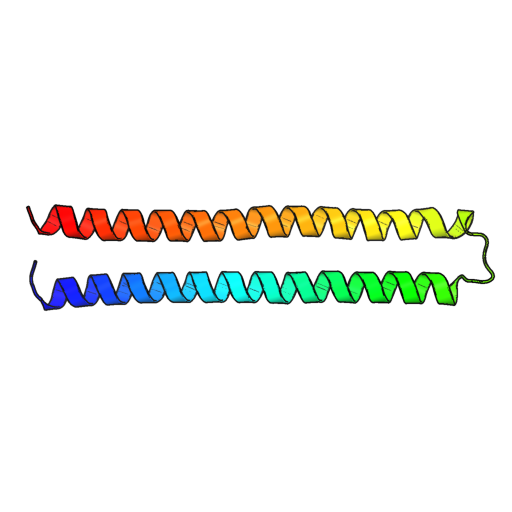C . LYS A 1 91 ? -11.079 6.094 19.219 1.00 97.69 91 LYS A C 1
ATOM 780 O O . LYS A 1 91 ? -11.678 6.378 20.255 1.00 97.69 91 LYS A O 1
ATOM 785 N N . ASN A 1 92 ? -11.645 5.381 18.247 1.00 96.44 92 ASN A N 1
ATOM 786 C CA . ASN A 1 92 ? -13.003 4.850 18.324 1.00 96.44 92 ASN A CA 1
ATOM 787 C C . ASN A 1 92 ? -13.152 3.812 19.440 1.00 96.44 92 ASN A C 1
ATOM 789 O O . ASN A 1 92 ? -14.169 3.819 20.134 1.00 96.44 92 ASN A O 1
ATOM 793 N N . PHE A 1 93 ? -12.168 2.929 19.604 1.00 96.50 93 PHE A N 1
ATOM 794 C CA . PHE A 1 93 ? -12.154 1.926 20.662 1.00 96.50 93 PHE A CA 1
ATOM 795 C C . PHE A 1 93 ? -12.133 2.581 22.047 1.00 96.50 93 PHE A C 1
ATOM 797 O O . PHE A 1 93 ? -13.012 2.298 22.861 1.00 96.50 93 PHE A O 1
ATOM 804 N N . HIS A 1 94 ? -11.226 3.534 22.284 1.00 95.00 94 HIS A N 1
ATOM 805 C CA . HIS A 1 94 ? -11.157 4.258 23.556 1.00 95.00 94 HIS A CA 1
ATOM 806 C C . HIS A 1 94 ? -12.435 5.040 23.861 1.00 95.00 94 HIS A C 1
ATOM 808 O O . HIS A 1 94 ? -12.962 4.924 24.964 1.00 95.00 94 HIS A O 1
ATOM 814 N N . ARG A 1 95 ? -13.007 5.742 22.874 1.00 95.25 95 ARG A N 1
ATOM 815 C CA . ARG A 1 95 ? -14.290 6.436 23.058 1.00 95.25 95 ARG A CA 1
ATOM 816 C C . ARG A 1 95 ? -15.404 5.470 23.478 1.00 95.25 95 ARG A C 1
ATOM 818 O O . ARG A 1 95 ? -16.146 5.761 24.407 1.00 95.25 95 ARG A O 1
ATOM 825 N N . LYS A 1 96 ? -15.508 4.301 22.833 1.00 93.38 96 LYS A N 1
ATOM 826 C CA . LYS A 1 96 ? -16.503 3.275 23.198 1.00 93.38 96 LYS A CA 1
ATOM 827 C C . LYS A 1 96 ? -16.275 2.712 24.606 1.00 93.38 96 LYS A C 1
ATOM 829 O O . LYS A 1 96 ? -17.242 2.317 25.253 1.00 93.38 96 LYS A O 1
ATOM 834 N N . LEU A 1 97 ? -15.026 2.635 25.068 1.00 92.38 97 LEU A N 1
ATOM 835 C CA . LEU A 1 97 ? -14.720 2.248 26.447 1.00 92.38 97 LEU A CA 1
ATOM 836 C C . LEU A 1 97 ? -15.184 3.320 27.436 1.00 92.38 97 LEU A C 1
ATOM 838 O O . LEU A 1 97 ? -15.846 2.987 28.414 1.00 92.38 97 LEU A O 1
ATOM 842 N N . GLU A 1 98 ? -14.882 4.590 27.168 1.00 91.19 98 GLU A N 1
ATOM 843 C CA . GLU A 1 98 ? -15.292 5.723 28.006 1.00 91.19 98 GLU A CA 1
ATOM 844 C C . GLU A 1 98 ? -16.818 5.835 28.107 1.00 91.19 98 GLU A C 1
ATOM 846 O O . GLU A 1 98 ? -17.352 5.850 29.211 1.00 91.19 98 GLU A O 1
ATOM 851 N N . GLU A 1 99 ? -17.531 5.805 26.977 1.00 88.81 99 GLU A N 1
ATOM 852 C CA . GLU A 1 99 ? -19.000 5.897 26.917 1.00 88.81 99 GLU A CA 1
ATOM 8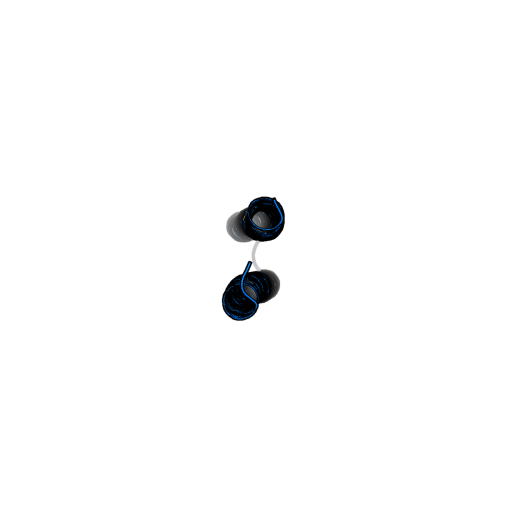53 C C . GLU A 1 99 ? -19.721 4.798 27.712 1.00 88.81 99 GLU A C 1
ATOM 855 O O . GLU A 1 99 ? -20.850 5.001 28.145 1.00 88.81 99 GLU A O 1
ATOM 860 N N . LYS A 1 100 ? -19.098 3.626 27.895 1.00 78.44 100 LYS A N 1
ATOM 861 C CA . LYS A 1 100 ? -19.681 2.497 28.642 1.00 78.44 100 LYS A CA 1
ATOM 862 C C . LYS A 1 100 ? -19.179 2.365 30.087 1.00 78.44 100 LYS A C 1
ATOM 864 O O . LYS A 1 100 ? -19.610 1.436 30.788 1.00 78.44 100 LYS A O 1
ATOM 869 N N . ASN A 1 101 ? -18.240 3.225 30.483 1.00 65.50 101 ASN A N 1
ATOM 870 C CA . ASN A 1 101 ? -17.735 3.380 31.849 1.00 65.50 101 ASN A CA 1
ATOM 871 C C . ASN A 1 101 ? -18.392 4.567 32.585 1.00 65.50 101 ASN A C 1
ATOM 873 O O . ASN A 1 101 ? -18.196 4.695 33.794 1.00 65.50 101 ASN A O 1
ATOM 877 N N . VAL A 1 102 ? -19.155 5.400 31.866 1.00 55.41 102 VAL A N 1
ATOM 878 C CA . VAL A 1 102 ? -20.126 6.382 32.387 1.00 55.41 102 VAL A CA 1
ATOM 879 C C . VAL A 1 102 ? -21.481 5.705 32.588 1.00 55.41 102 VAL A C 1
ATOM 881 O O . VAL A 1 102 ? -22.155 6.045 33.585 1.00 55.41 102 VAL A O 1
#

Secondary structure (DSSP, 8-state):
--HHHHHHHHHHHHHHHHHHHHHHHHHHHHHHHHHHHHHHHHHHHHHHTTTS-HHHHHHHHHHHHHHHHHHHHHHHHHHHHHHHHHHHHHHHHHHHHHHTT-

pLDDT: mean 93.8, std 6.5, range [55.41, 98.38]

Radius of gyration: 22.84 Å; chains: 1; bounding box: 47×20×61 Å

Sequence (102 aa):
MDKKELQKLEDEHNRKLRDLERLEMDLDDDFHKFSRETDHLLEALSYACRDSSFAEIQPYIFEIENNLDNYHQLYKSRIENVLEARHQENKNFHRKLEEKNV